Protein AF-A0A941TNJ1-F1 (afdb_monomer_lite)

Structure (mmCIF, N/CA/C/O backbone):
data_AF-A0A941TNJ1-F1
#
_entry.id   AF-A0A941TNJ1-F1
#
loop_
_atom_site.group_PDB
_atom_site.id
_atom_site.type_symbol
_atom_site.label_atom_id
_atom_site.label_alt_id
_atom_site.label_comp_id
_atom_site.label_asym_id
_atom_site.label_entity_id
_atom_site.label_seq_id
_atom_site.pdbx_PDB_ins_code
_atom_site.Cartn_x
_atom_site.Cartn_y
_atom_site.Cartn_z
_atom_site.occupancy
_atom_site.B_iso_or_equiv
_atom_site.auth_seq_id
_atom_site.auth_comp_id
_atom_site.auth_asym_id
_atom_site.auth_atom_id
_atom_site.pdbx_PDB_model_num
ATOM 1 N N . SER A 1 1 ? 4.273 -1.694 -1.340 1.00 74.69 1 SER A N 1
ATOM 2 C CA . SER A 1 1 ? 2.872 -1.682 -1.805 1.00 74.69 1 SER A CA 1
ATOM 3 C C . SER A 1 1 ? 2.516 -2.640 -2.935 1.00 74.69 1 SER A C 1
ATOM 5 O O . SER A 1 1 ? 1.331 -2.806 -3.151 1.00 74.69 1 SER A O 1
ATOM 7 N N . HIS A 1 2 ? 3.447 -3.285 -3.653 1.00 85.56 2 HIS A N 1
ATOM 8 C CA . HIS A 1 2 ? 3.071 -4.092 -4.837 1.00 85.56 2 HIS A CA 1
ATOM 9 C C . HIS A 1 2 ? 2.837 -5.590 -4.562 1.00 85.56 2 HIS A C 1
ATOM 11 O O . HIS A 1 2 ? 2.604 -6.343 -5.491 1.00 85.56 2 HIS A O 1
ATOM 17 N N . VAL A 1 3 ? 2.966 -6.048 -3.312 1.00 86.88 3 VAL A N 1
ATOM 18 C CA . VAL A 1 3 ? 2.760 -7.466 -2.923 1.00 86.88 3 VAL A CA 1
ATOM 19 C C . VAL A 1 3 ? 1.888 -7.620 -1.683 1.00 86.88 3 VAL A C 1
ATOM 21 O O . VAL A 1 3 ? 1.697 -8.719 -1.179 1.00 86.88 3 VAL A O 1
ATOM 24 N N . THR A 1 4 ? 1.399 -6.506 -1.145 1.00 88.00 4 THR A N 1
ATOM 25 C CA . THR A 1 4 ? 0.667 -6.488 0.117 1.00 88.00 4 THR A CA 1
ATOM 26 C C . THR A 1 4 ? -0.469 -5.498 -0.005 1.00 88.00 4 THR A C 1
ATOM 28 O O . THR A 1 4 ? -0.236 -4.300 -0.197 1.00 88.00 4 THR A O 1
ATOM 31 N N . TYR A 1 5 ? -1.684 -6.009 0.143 1.00 86.81 5 TYR A N 1
ATOM 32 C CA . TYR A 1 5 ? -2.869 -5.195 0.341 1.00 86.81 5 TYR A CA 1
ATOM 33 C C . TYR A 1 5 ? -2.994 -4.833 1.817 1.00 86.81 5 TYR A C 1
ATOM 35 O O . TYR A 1 5 ? -2.680 -5.631 2.697 1.00 86.81 5 TYR A O 1
ATOM 43 N N . HIS A 1 6 ? -3.427 -3.608 2.081 1.00 90.88 6 HIS A N 1
ATOM 44 C CA . HIS A 1 6 ? -3.673 -3.114 3.427 1.00 90.88 6 HIS A CA 1
ATOM 45 C C . HIS A 1 6 ? -4.982 -2.331 3.439 1.00 90.88 6 HIS A C 1
ATOM 47 O O . HIS A 1 6 ? -5.363 -1.712 2.447 1.00 90.88 6 HIS A O 1
ATOM 53 N N . GLY A 1 7 ? -5.661 -2.370 4.578 1.00 91.88 7 GLY A N 1
ATOM 54 C CA . GLY A 1 7 ? -6.932 -1.702 4.808 1.00 91.88 7 GLY A CA 1
ATOM 55 C C . GLY A 1 7 ? -7.129 -1.436 6.295 1.00 91.88 7 GLY A C 1
ATOM 56 O O . GLY A 1 7 ? -6.203 -1.592 7.093 1.00 91.88 7 GLY A O 1
ATOM 57 N N . ARG A 1 8 ? -8.337 -1.025 6.670 1.00 95.88 8 ARG A N 1
ATOM 58 C CA . ARG A 1 8 ? -8.704 -0.727 8.056 1.00 95.88 8 ARG A CA 1
ATOM 59 C C . ARG A 1 8 ? -10.111 -1.253 8.324 1.00 95.88 8 ARG A C 1
ATOM 61 O O . ARG A 1 8 ? -11.005 -1.028 7.514 1.00 95.88 8 ARG A O 1
ATOM 68 N N . THR A 1 9 ? -10.309 -1.914 9.458 1.00 97.12 9 THR A N 1
ATOM 69 C CA . THR A 1 9 ? -11.636 -2.316 9.953 1.00 97.12 9 THR A CA 1
ATOM 70 C C . THR A 1 9 ? -12.457 -1.095 10.388 1.00 97.12 9 THR A C 1
ATOM 72 O O . THR A 1 9 ? -11.887 -0.015 10.572 1.00 97.12 9 THR A O 1
ATOM 75 N N . PRO A 1 10 ? -13.785 -1.209 10.551 1.00 97.50 10 PRO A N 1
ATOM 76 C CA . PRO A 1 10 ? -14.579 -0.165 11.200 1.00 97.50 10 PRO A CA 1
ATOM 77 C C . PRO A 1 10 ? -14.000 0.220 12.572 1.00 97.50 10 PRO A C 1
ATOM 79 O O . PRO A 1 10 ? -13.447 -0.632 13.268 1.00 97.50 10 PRO A O 1
ATOM 82 N N . PHE A 1 11 ? -14.083 1.504 12.918 1.00 94.94 11 PHE A N 1
ATOM 83 C CA . PHE A 1 11 ? -13.737 2.049 14.232 1.00 94.94 11 PHE A CA 1
ATOM 84 C C . PHE A 1 11 ? -14.592 3.298 14.484 1.00 94.94 11 PHE A C 1
ATOM 86 O O . PHE A 1 11 ? -15.017 3.933 13.516 1.00 94.94 11 PHE A O 1
ATOM 93 N N . GLU A 1 12 ? -14.821 3.623 15.752 1.00 94.44 12 GLU A N 1
ATOM 94 C CA . GLU A 1 12 ? -15.524 4.827 16.203 1.00 94.44 12 GLU A CA 1
ATOM 95 C C . GLU A 1 12 ? -14.581 5.623 17.113 1.00 94.44 12 GLU A C 1
ATOM 97 O O . GLU A 1 12 ? -13.873 5.027 17.930 1.00 94.44 12 GLU A O 1
ATOM 102 N N . ASP A 1 13 ? -14.529 6.943 16.933 1.00 94.00 13 ASP A N 1
ATOM 103 C CA . ASP A 1 13 ? -13.772 7.838 17.812 1.00 94.00 13 ASP A CA 1
ATOM 104 C C . ASP A 1 13 ? -14.499 8.010 19.161 1.00 94.00 13 ASP A C 1
ATOM 106 O O . ASP A 1 13 ? -15.731 7.981 19.232 1.00 94.00 13 ASP A O 1
ATOM 110 N N . ASP A 1 14 ? -13.740 8.204 20.244 1.00 93.56 14 ASP A N 1
ATOM 111 C CA . ASP A 1 14 ? -14.308 8.512 21.560 1.00 93.56 14 ASP A CA 1
ATOM 112 C C . ASP A 1 14 ? -14.560 10.016 21.684 1.00 93.56 14 ASP A C 1
ATOM 114 O O . ASP A 1 14 ? -13.661 10.795 22.017 1.00 93.56 14 ASP A O 1
ATOM 118 N N . ALA A 1 15 ? -15.813 10.416 21.469 1.00 92.88 15 ALA A N 1
ATOM 119 C CA . ALA A 1 15 ? -16.236 11.808 21.549 1.00 92.88 15 ALA A CA 1
ATOM 120 C C . ALA A 1 15 ? -15.938 12.468 22.911 1.00 92.88 15 ALA A C 1
ATOM 122 O O . ALA A 1 15 ? -15.715 13.678 2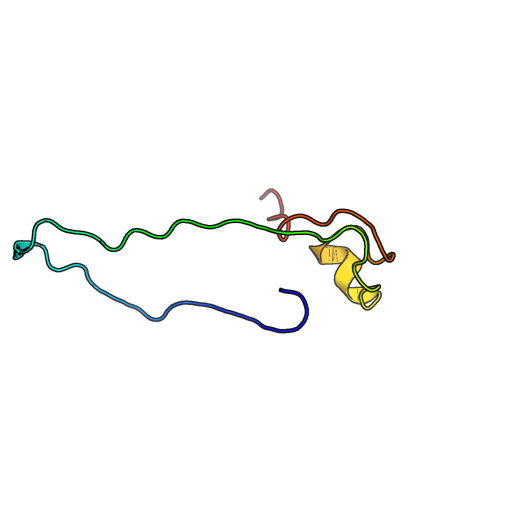2.957 1.00 92.88 15 ALA A O 1
ATOM 123 N N . ALA A 1 16 ? -15.906 11.709 24.016 1.00 96.38 16 ALA A N 1
ATOM 124 C CA . ALA A 1 16 ? -15.625 12.260 25.344 1.00 96.38 16 ALA A CA 1
ATOM 125 C C . ALA A 1 16 ? -14.145 12.630 25.525 1.00 96.38 16 ALA A C 1
ATOM 127 O O . ALA A 1 16 ? -13.825 13.531 26.301 1.00 96.38 16 ALA A O 1
ATOM 128 N N . SER A 1 17 ? -13.249 11.965 24.794 1.00 94.44 17 SER A N 1
ATOM 129 C CA . SER A 1 17 ? -11.814 12.253 24.824 1.00 94.44 17 SER A CA 1
ATOM 130 C C . SER A 1 17 ? -11.448 13.561 24.115 1.00 94.44 17 SER A C 1
ATOM 132 O O . SER A 1 17 ? -10.394 14.130 24.393 1.00 94.44 17 SER A O 1
ATOM 134 N N . GLY A 1 18 ? -12.297 14.037 23.193 1.00 94.88 18 GLY A N 1
ATOM 135 C CA . GLY A 1 18 ? -11.996 15.177 22.322 1.00 94.88 18 GLY A CA 1
ATOM 136 C C . GLY A 1 18 ? -10.845 14.922 21.338 1.00 94.88 18 GLY A C 1
ATOM 137 O O . GLY A 1 18 ? -10.281 15.875 20.795 1.00 94.88 18 GLY A O 1
ATOM 138 N N . HIS A 1 19 ? -10.466 13.659 21.129 1.00 92.69 19 HIS A N 1
ATOM 139 C CA . HIS A 1 19 ? -9.355 13.254 20.279 1.00 92.69 19 HIS A CA 1
ATOM 140 C C . HIS A 1 19 ? -9.801 12.264 19.203 1.00 92.69 19 HIS A C 1
ATOM 142 O O . HIS A 1 19 ? -10.435 11.256 19.504 1.00 92.69 19 HIS A O 1
ATOM 148 N N . ASP A 1 20 ? -9.338 12.508 17.977 1.00 94.12 20 ASP A N 1
ATOM 149 C CA . ASP A 1 20 ? -9.551 11.618 16.837 1.00 94.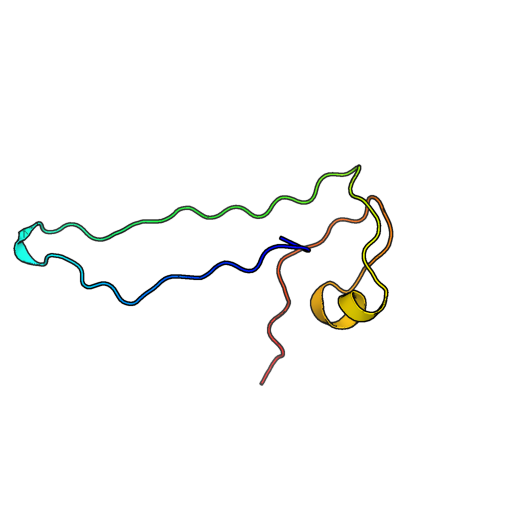12 20 ASP A CA 1
ATOM 150 C C . ASP A 1 20 ? -8.253 10.911 16.436 1.00 94.12 20 ASP A C 1
ATOM 152 O O . ASP A 1 20 ? -7.132 11.403 16.642 1.00 94.12 20 ASP A O 1
ATOM 156 N N . ARG A 1 21 ? -8.388 9.764 15.765 1.00 93.81 21 ARG A N 1
ATOM 157 C CA . ARG A 1 21 ? -7.238 9.079 15.164 1.00 93.81 21 ARG A CA 1
ATOM 158 C C . ARG A 1 21 ? -6.677 9.855 13.962 1.00 93.81 21 ARG A C 1
ATOM 160 O O . ARG A 1 21 ? -7.239 9.826 12.869 1.00 93.81 21 ARG A O 1
ATOM 167 N N . LEU A 1 22 ? -5.469 10.404 14.104 1.00 93.31 22 LEU A N 1
ATOM 168 C CA . LEU A 1 22 ? -4.719 11.040 13.011 1.00 93.31 22 LEU A CA 1
ATOM 169 C C . LEU A 1 22 ? -3.631 10.117 12.435 1.00 93.31 22 LEU A C 1
ATOM 171 O O . LEU A 1 22 ? -2.812 9.565 13.167 1.00 93.31 22 LEU A O 1
ATOM 175 N N . LEU A 1 23 ? -3.580 9.983 11.104 1.00 95.75 23 LEU A N 1
ATOM 176 C CA . LEU A 1 23 ? -2.525 9.255 10.391 1.00 95.75 23 LEU A CA 1
ATOM 177 C C . LEU A 1 23 ? -1.827 10.163 9.378 1.00 95.75 23 LEU A C 1
ATOM 179 O O . LEU A 1 23 ? -2.469 10.751 8.511 1.00 95.75 23 LEU A O 1
ATOM 183 N N . LEU A 1 24 ? -0.498 10.196 9.430 1.00 95.44 24 LEU A N 1
ATOM 184 C CA . LEU A 1 24 ? 0.332 10.798 8.390 1.00 95.44 24 LEU A CA 1
ATOM 185 C C . LEU A 1 24 ? 0.762 9.709 7.405 1.00 95.44 24 LEU A C 1
ATOM 187 O O . LEU A 1 24 ? 1.244 8.650 7.810 1.00 95.44 24 LEU A O 1
ATOM 191 N N . ARG A 1 25 ? 0.579 9.955 6.104 1.00 92.12 25 ARG A N 1
ATOM 192 C CA . ARG A 1 25 ? 0.874 8.974 5.051 1.00 92.12 25 ARG A CA 1
ATOM 193 C C . ARG A 1 25 ? 1.855 9.537 4.032 1.00 92.12 25 ARG A C 1
ATOM 195 O O . ARG A 1 25 ? 1.598 10.579 3.439 1.00 92.12 25 ARG A O 1
ATOM 202 N N . LEU A 1 26 ? 2.922 8.783 3.774 1.00 88.44 26 LEU A N 1
ATOM 203 C CA . LEU A 1 26 ? 3.914 9.053 2.735 1.00 88.44 26 LEU A CA 1
ATOM 204 C C . LEU A 1 26 ? 3.978 7.880 1.751 1.00 88.44 26 LEU A C 1
ATOM 206 O O . LEU A 1 26 ? 3.862 6.720 2.144 1.00 88.44 26 LEU A O 1
ATOM 210 N N . TRP A 1 27 ? 4.185 8.189 0.473 1.00 85.94 27 TRP A N 1
ATOM 211 C CA . TRP A 1 27 ? 4.447 7.203 -0.571 1.00 85.94 27 TRP A CA 1
ATOM 212 C C . TRP A 1 27 ? 5.909 7.306 -0.985 1.00 85.94 27 TRP A C 1
ATOM 214 O O . TRP A 1 27 ? 6.395 8.396 -1.272 1.00 85.94 27 TRP A O 1
ATOM 224 N N . LEU A 1 28 ? 6.605 6.172 -1.019 1.00 85.81 28 LEU A N 1
ATOM 225 C CA . LEU A 1 28 ? 8.017 6.107 -1.377 1.00 85.81 28 LEU A CA 1
ATOM 226 C C . LEU A 1 28 ? 8.205 5.235 -2.617 1.00 85.81 28 LEU A C 1
ATOM 228 O O . LEU A 1 28 ? 7.719 4.104 -2.670 1.00 85.81 28 LEU A O 1
ATOM 232 N N . SER A 1 29 ? 8.967 5.745 -3.584 1.00 85.69 29 SER A N 1
ATOM 233 C CA . SER A 1 29 ? 9.439 4.987 -4.740 1.00 85.69 29 SER A CA 1
ATOM 234 C C . SER A 1 29 ? 10.954 5.093 -4.812 1.00 85.69 29 SER A C 1
ATOM 236 O O . SER A 1 29 ? 11.490 6.126 -5.201 1.00 85.69 29 SER A O 1
ATOM 238 N N . MET A 1 30 ? 11.641 4.018 -4.433 1.00 86.69 30 MET A N 1
ATOM 239 C CA . MET A 1 30 ? 13.102 3.999 -4.414 1.00 86.69 30 MET A CA 1
ATOM 240 C C . MET A 1 30 ? 13.676 3.977 -5.843 1.00 86.69 30 MET A C 1
ATOM 242 O O . MET A 1 30 ? 13.131 3.255 -6.685 1.00 86.69 30 MET A O 1
ATOM 246 N N .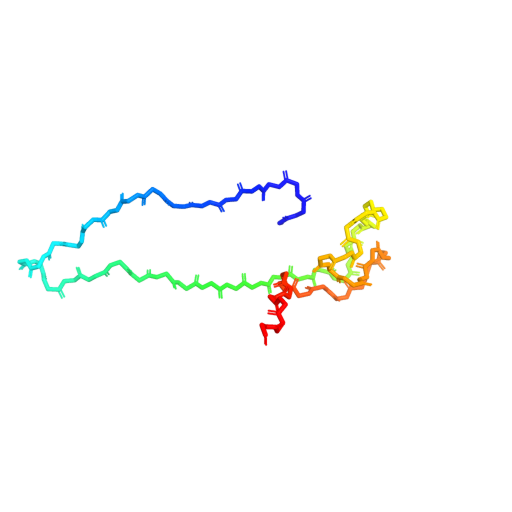 PRO A 1 31 ? 14.777 4.702 -6.129 1.00 83.31 31 PRO A N 1
ATOM 247 C CA . PRO A 1 31 ? 15.423 4.705 -7.449 1.00 83.31 31 PRO A CA 1
ATOM 248 C C . PRO A 1 31 ? 15.954 3.341 -7.908 1.00 83.31 31 PRO A C 1
ATOM 250 O O . PRO A 1 31 ? 16.136 3.124 -9.096 1.00 83.31 31 PRO A O 1
ATOM 253 N N . ASN A 1 32 ? 16.192 2.408 -6.984 1.00 89.19 32 ASN A N 1
ATOM 254 C CA . ASN A 1 32 ? 16.625 1.036 -7.267 1.00 89.19 32 ASN A CA 1
ATOM 255 C C . ASN A 1 32 ? 15.470 0.022 -7.180 1.00 89.19 32 ASN A C 1
ATOM 257 O O . ASN A 1 32 ? 15.679 -1.140 -6.826 1.00 89.19 32 ASN A O 1
ATOM 261 N N . ASN A 1 33 ? 14.229 0.449 -7.434 1.00 88.94 33 ASN A N 1
ATOM 262 C CA . ASN A 1 33 ? 13.095 -0.463 -7.364 1.00 88.94 33 ASN A CA 1
ATOM 263 C C . ASN A 1 33 ? 13.145 -1.545 -8.461 1.00 88.94 33 ASN A C 1
ATOM 265 O O . ASN A 1 33 ? 13.678 -1.356 -9.554 1.00 88.94 33 ASN A O 1
ATOM 269 N N . ARG A 1 34 ? 12.561 -2.700 -8.141 1.00 91.88 34 ARG A N 1
ATOM 270 C CA . ARG A 1 34 ? 12.452 -3.854 -9.041 1.00 91.88 34 ARG A CA 1
ATOM 271 C C . ARG A 1 34 ? 11.386 -3.645 -10.132 1.00 91.88 34 ARG A C 1
ATOM 273 O O . ARG A 1 34 ? 10.472 -2.828 -9.925 1.00 91.88 34 ARG A O 1
ATOM 280 N N . PRO A 1 35 ? 11.429 -4.413 -11.239 1.00 94.12 35 PRO A N 1
ATOM 281 C CA . PRO A 1 35 ? 10.317 -4.440 -12.181 1.00 94.12 35 PRO A CA 1
ATOM 282 C C . PRO A 1 35 ? 9.036 -4.981 -11.525 1.00 94.12 35 PRO A C 1
ATOM 284 O O . PRO A 1 35 ? 9.092 -5.693 -10.515 1.00 94.12 35 PRO A O 1
ATOM 287 N N . LEU A 1 36 ? 7.883 -4.629 -12.087 1.00 92.62 36 LEU A N 1
ATOM 288 C CA . LEU A 1 36 ? 6.587 -5.208 -11.723 1.00 92.62 36 LEU A CA 1
ATOM 289 C C . LEU A 1 36 ? 6.121 -6.199 -12.800 1.00 92.62 36 LEU A C 1
ATOM 291 O O . LEU A 1 36 ? 6.596 -6.128 -13.933 1.00 92.62 36 LEU A O 1
ATOM 295 N N . PRO A 1 37 ? 5.195 -7.115 -12.472 1.00 94.25 37 PRO A N 1
ATOM 296 C CA . PRO A 1 37 ? 4.525 -7.927 -13.484 1.00 94.25 37 PRO A CA 1
ATOM 297 C C . PRO A 1 37 ? 3.758 -7.053 -14.496 1.00 94.25 37 PRO A C 1
ATOM 299 O O . PRO A 1 37 ? 3.292 -5.971 -14.148 1.00 94.25 37 PRO A O 1
ATOM 302 N N . ALA A 1 38 ? 3.638 -7.499 -15.751 1.00 95.00 38 ALA A N 1
ATOM 303 C CA . ALA A 1 38 ? 3.114 -6.675 -16.850 1.00 95.00 38 ALA A CA 1
ATOM 304 C C . ALA A 1 38 ? 1.666 -6.189 -16.631 1.00 95.00 38 ALA A C 1
ATOM 306 O O . ALA A 1 38 ? 1.333 -5.049 -16.936 1.00 95.00 38 ALA A O 1
ATOM 307 N N . ASP A 1 39 ? 0.821 -7.017 -16.023 1.00 92.38 39 ASP A N 1
ATOM 308 C CA . ASP A 1 39 ? -0.570 -6.697 -15.672 1.00 92.38 39 ASP A CA 1
ATOM 309 C C . ASP A 1 39 ? -0.707 -5.546 -14.653 1.00 92.38 39 ASP A C 1
ATOM 311 O O . ASP A 1 39 ? -1.759 -4.914 -14.556 1.00 92.38 39 ASP A O 1
ATOM 315 N N . HIS A 1 40 ? 0.364 -5.207 -13.930 1.00 90.75 40 HIS A N 1
ATOM 316 C CA . HIS A 1 40 ? 0.389 -4.075 -13.003 1.00 90.75 40 HIS A CA 1
ATOM 317 C C . HIS A 1 40 ? 0.451 -2.722 -13.735 1.00 90.75 40 HIS A C 1
ATOM 319 O O . HIS A 1 40 ? 0.211 -1.677 -13.125 1.00 90.75 40 HIS A O 1
ATOM 325 N N . GLU A 1 41 ? 0.741 -2.700 -15.038 1.00 91.00 41 GLU A N 1
ATOM 326 C CA . GLU A 1 41 ? 0.804 -1.465 -15.823 1.00 91.00 41 GLU A CA 1
ATOM 327 C C . GLU A 1 41 ? -0.503 -0.662 -15.753 1.00 91.00 41 GLU A C 1
ATOM 329 O O . GLU A 1 41 ? -0.460 0.559 -15.609 1.00 91.00 41 GLU A O 1
ATOM 334 N N . VAL A 1 42 ? -1.657 -1.337 -15.718 1.00 88.12 42 VAL A N 1
ATOM 335 C CA . VAL A 1 42 ? -2.983 -0.701 -15.595 1.00 88.12 42 VAL A CA 1
ATOM 336 C C . VAL A 1 42 ? -3.086 0.211 -14.370 1.00 88.12 42 VAL A C 1
ATOM 338 O O . VAL A 1 42 ? -3.708 1.269 -14.429 1.00 88.12 42 VAL A O 1
ATOM 341 N N . LEU A 1 43 ? -2.477 -0.182 -13.252 1.00 86.12 43 LEU A N 1
ATOM 342 C CA . LEU A 1 43 ? -2.602 0.532 -11.981 1.00 86.12 43 LEU A CA 1
ATOM 343 C C . LEU A 1 43 ? -1.450 1.520 -11.742 1.00 86.12 43 LEU A C 1
ATOM 345 O O . LEU A 1 43 ? -1.658 2.557 -11.109 1.00 86.12 43 LEU A O 1
ATOM 349 N N . TRP A 1 44 ? -0.243 1.217 -12.239 1.00 87.00 44 TRP A N 1
ATOM 350 C CA . TRP A 1 44 ? 0.983 1.973 -11.931 1.00 87.00 44 TRP A CA 1
ATOM 351 C C . TRP A 1 44 ? 1.651 2.652 -13.132 1.00 87.00 44 TRP A C 1
ATOM 353 O O . TRP A 1 44 ? 2.644 3.357 -12.935 1.00 87.00 44 TRP A O 1
ATOM 363 N N . ARG A 1 45 ? 1.120 2.487 -14.351 1.00 87.00 45 ARG A N 1
ATOM 364 C CA . ARG A 1 45 ? 1.599 3.022 -15.644 1.00 87.00 45 ARG A CA 1
ATOM 365 C C . ARG A 1 45 ? 2.990 2.561 -16.092 1.00 87.00 45 ARG A C 1
ATOM 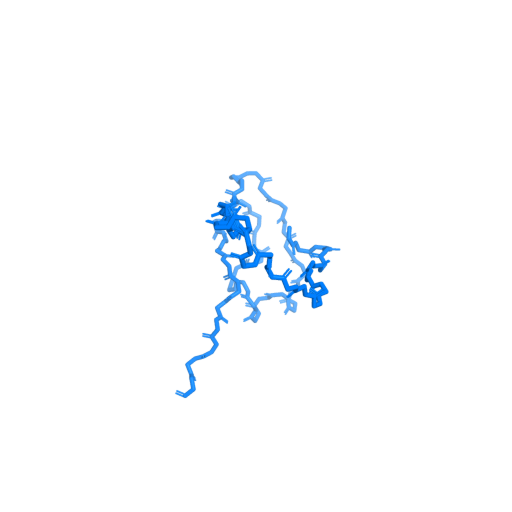367 O O . ARG A 1 45 ? 3.228 2.449 -17.281 1.00 87.00 45 ARG A O 1
ATOM 374 N N . SER A 1 46 ? 3.934 2.348 -15.175 1.00 89.88 46 SER A N 1
ATOM 375 C CA . SER A 1 46 ? 5.291 1.898 -15.482 1.00 89.88 46 SER A CA 1
ATOM 376 C C . SER A 1 46 ? 5.677 0.703 -14.625 1.00 89.88 46 SER A C 1
ATOM 378 O O . SER A 1 46 ? 5.707 0.782 -13.394 1.00 89.88 46 SER A O 1
ATOM 380 N N . VAL A 1 47 ? 6.028 -0.392 -15.295 1.00 92.56 47 VAL A N 1
ATOM 381 C CA . VAL A 1 47 ? 6.493 -1.639 -14.672 1.00 92.56 47 VAL A CA 1
ATOM 382 C C . VAL A 1 47 ? 8.013 -1.816 -14.755 1.00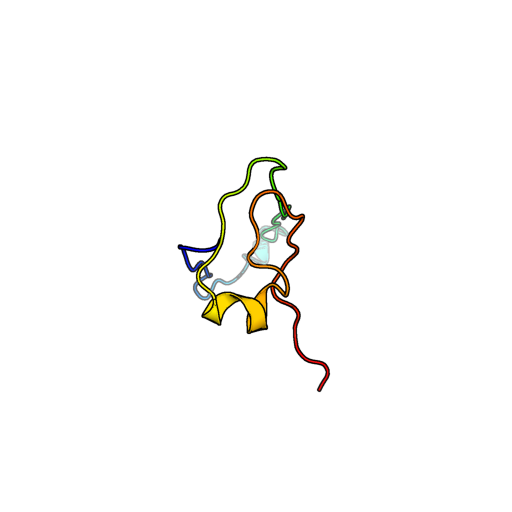 92.56 47 VAL A C 1
ATOM 384 O O . VAL A 1 47 ? 8.556 -2.713 -14.121 1.00 92.56 47 VAL A O 1
ATOM 387 N N . GLU A 1 48 ? 8.714 -0.914 -15.444 1.00 94.00 48 GLU A N 1
ATOM 388 C CA . GLU A 1 48 ? 10.174 -0.932 -15.613 1.00 94.00 48 GLU A CA 1
ATOM 389 C C . GLU A 1 48 ? 10.929 -0.666 -14.301 1.00 94.00 48 GLU A C 1
ATOM 391 O O . GLU A 1 48 ? 10.461 0.144 -13.489 1.00 94.00 48 GLU A O 1
ATOM 396 N N . PRO A 1 49 ? 12.099 -1.290 -14.073 1.00 93.62 49 PRO A N 1
ATOM 397 C CA . PRO A 1 49 ? 12.901 -1.056 -12.876 1.00 93.62 49 PRO A CA 1
ATOM 398 C C . PRO A 1 49 ? 13.396 0.392 -12.781 1.00 93.62 49 PRO A C 1
ATOM 400 O O . PRO A 1 49 ? 13.590 1.084 -13.778 1.00 93.62 49 PRO A O 1
ATOM 403 N N . GLY A 1 50 ? 13.602 0.855 -11.551 1.00 91.31 50 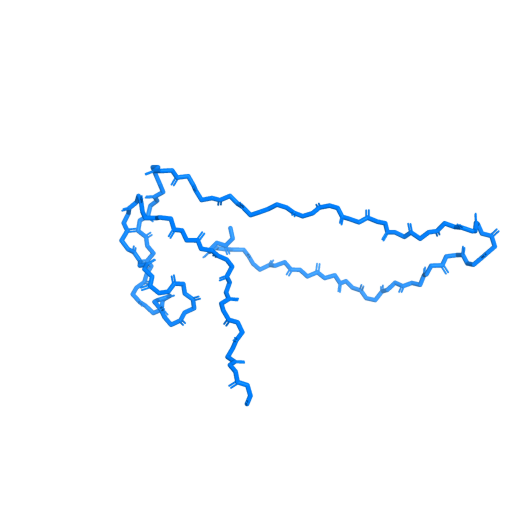GLY A N 1
ATOM 404 C CA . GLY A 1 50 ? 14.129 2.184 -11.231 1.00 91.31 50 GLY A CA 1
ATOM 405 C C . GLY A 1 50 ? 13.241 3.372 -11.615 1.00 91.31 50 GLY A C 1
ATOM 406 O O . GLY A 1 50 ? 13.648 4.525 -11.476 1.00 91.31 50 GLY A O 1
ATOM 407 N N . ARG A 1 51 ? 12.009 3.132 -12.074 1.00 89.62 51 ARG A N 1
ATOM 408 C CA . ARG A 1 51 ? 11.066 4.201 -12.421 1.00 89.62 51 ARG A CA 1
ATOM 409 C C . ARG A 1 51 ? 10.315 4.694 -11.199 1.00 89.62 51 ARG A C 1
ATOM 411 O O . ARG A 1 51 ? 9.880 3.903 -10.367 1.00 89.62 51 ARG A O 1
ATOM 418 N N . VAL A 1 52 ? 10.119 6.007 -11.101 1.00 86.69 52 VAL A N 1
ATOM 419 C CA . VAL A 1 52 ? 9.261 6.587 -10.063 1.00 86.69 52 VAL A CA 1
ATOM 420 C C . VAL A 1 52 ? 7.821 6.137 -10.299 1.00 86.69 52 VAL A C 1
ATOM 422 O O . VAL A 1 52 ? 7.273 6.352 -11.379 1.00 86.69 52 VAL A O 1
ATOM 425 N N . ARG A 1 53 ? 7.212 5.521 -9.283 1.00 84.94 53 ARG A N 1
ATOM 426 C CA . ARG A 1 53 ? 5.810 5.088 -9.293 1.00 84.94 53 ARG A CA 1
ATOM 427 C C . ARG A 1 53 ? 5.053 5.791 -8.169 1.00 84.94 53 ARG A C 1
ATOM 429 O O . ARG A 1 53 ? 5.539 5.864 -7.042 1.00 84.94 53 ARG A O 1
ATOM 436 N N . GLY A 1 54 ? 3.879 6.326 -8.491 1.00 77.00 54 GLY A N 1
ATOM 437 C CA . GLY A 1 54 ? 2.979 6.956 -7.526 1.00 77.00 54 GLY A CA 1
ATOM 438 C C . GLY A 1 54 ? 1.986 5.968 -6.912 1.00 77.00 54 GLY A C 1
ATOM 439 O O . GLY A 1 54 ? 2.134 4.749 -7.023 1.00 77.00 54 GLY A O 1
ATOM 440 N N . GLY A 1 55 ? 0.950 6.510 -6.271 1.00 74.94 55 GLY A N 1
ATOM 441 C CA . GLY A 1 55 ? -0.221 5.723 -5.896 1.00 74.94 55 GLY A CA 1
ATOM 442 C C . GLY A 1 55 ? -1.022 5.254 -7.108 1.00 74.94 55 GLY A C 1
ATOM 443 O O . GLY A 1 55 ? -0.843 5.763 -8.213 1.00 74.94 55 GLY A O 1
ATOM 444 N N . ILE A 1 56 ? -1.904 4.278 -6.881 1.00 77.81 56 ILE A N 1
ATOM 445 C CA . ILE A 1 56 ? -2.846 3.807 -7.900 1.00 77.81 56 ILE A CA 1
ATOM 446 C C . ILE A 1 56 ? -3.713 4.994 -8.308 1.00 77.81 56 ILE A C 1
ATOM 448 O O . ILE A 1 56 ? -4.352 5.618 -7.455 1.00 77.81 56 ILE A O 1
ATOM 452 N N . GLN A 1 57 ? -3.717 5.321 -9.597 1.00 69.44 57 GLN A N 1
ATOM 453 C CA . GLN A 1 57 ? -4.575 6.381 -10.099 1.00 69.44 57 GLN A CA 1
ATOM 454 C C . GLN A 1 57 ? -6.033 5.936 -9.976 1.00 69.44 57 GLN A C 1
ATOM 456 O O . GLN A 1 57 ? -6.407 4.876 -10.473 1.00 69.44 57 GLN A O 1
ATOM 461 N N . GLN A 1 58 ? -6.861 6.747 -9.323 1.00 67.69 58 GLN A N 1
ATOM 462 C CA . GLN A 1 58 ? -8.303 6.551 -9.395 1.00 67.69 58 GLN A CA 1
ATOM 463 C C . GLN A 1 58 ? -8.767 7.030 -10.772 1.00 67.69 58 GLN A C 1
ATOM 465 O O . GLN A 1 58 ? -8.410 8.133 -11.193 1.00 67.69 58 GLN A O 1
ATOM 470 N N . GLY A 1 59 ? -9.481 6.171 -11.502 1.00 63.75 59 GLY A N 1
ATOM 471 C CA . GLY A 1 59 ? -10.083 6.549 -12.777 1.00 63.75 59 GLY A CA 1
ATOM 472 C C . GLY A 1 59 ? -10.971 7.776 -12.586 1.00 63.75 59 GLY A C 1
ATOM 473 O O . GLY A 1 59 ? -11.632 7.912 -11.558 1.00 63.75 59 GLY A O 1
ATOM 474 N N . THR A 1 60 ? -10.953 8.691 -13.548 1.00 62.59 60 THR A N 1
ATOM 475 C CA . THR A 1 60 ? -11.953 9.759 -13.598 1.00 62.59 60 THR A CA 1
ATOM 476 C C . THR A 1 60 ? -13.300 9.117 -13.913 1.00 62.59 60 THR A C 1
ATOM 478 O O . THR A 1 60 ? -13.391 8.390 -14.904 1.00 62.59 60 THR A O 1
ATOM 481 N N . ALA A 1 61 ? -14.291 9.339 -13.047 1.00 49.91 61 ALA A N 1
ATOM 482 C CA . ALA A 1 61 ? -15.689 9.016 -13.325 1.00 49.91 61 ALA A CA 1
ATOM 483 C C . ALA A 1 61 ? -16.243 9.901 -14.450 1.00 49.91 61 ALA A C 1
ATOM 485 O O . ALA A 1 61 ? -15.773 11.060 -14.559 1.00 49.91 61 ALA A O 1
#

Secondary structure (DSSP, 8-state):
--S-----------TTTT------------TTPPP--GGGHHHHS--STT----SPPPPP-

pLDDT: mean 87.84, std 9.26, range [49.91, 97.5]

Radius of gyration: 16.7 Å; chains: 1; bounding box: 33×23×42 Å

Foldseek 3Di:
DQPDDDDDDDDDDDVVVVDDDDDDDDDDDAQQAAFDPPVCCQQFVGRHGSDDTDGGDDDDD

Sequence (61 aa):
SHVTYHGRTPFEDDAASGHDRLLLRLWLSMPNNRPLPADHEVLWRSVEPGRVRGGIQQGTA